Protein AF-A0A930DW37-F1 (afdb_monomer_lite)

Radius of gyration: 16.89 Å; chains: 1; bounding box: 34×18×58 Å

Secondary structure (DSSP, 8-state):
-----------HHHHHHHHHHHHHHHHHHHHHHHSHHHHTTHHHHHHHHHHHHHHHHHHTT---THHHHHHHHHHHHHHHHHHHHHHHTT-

Organism: NCBI:txid237576

Foldseek 3Di:
DPPDPPDPPVPVVVVVVCVVLVVVLVVLVVVCVVCVLVNLLSQLVSLLSVLVNLVVCLVVVVDDDPVSVVSNVSSVVSNVSSVVSNVVSVD

pLDDT: mean 78.06, std 13.33, range [40.88, 92.44]

Sequence (91 aa):
MERRLRGRNPNRKYDFFYIGIGLVISIMAIFALTKPEENQVLFPFIFFFAAILRVVYVLQGREEGKKRLLSLFVGILLLLLSIITGMSLWR

InterPro domains:
  IPR046577 Protein of unknown function DUF6637 [PF20342] (6-91)

Structure (mmCIF, N/CA/C/O backbone):
data_AF-A0A930DW37-F1
#
_entry.id   AF-A0A930DW37-F1
#
loop_
_atom_site.group_PDB
_atom_site.id
_atom_site.type_symbol
_atom_site.label_atom_id
_atom_site.label_alt_id
_atom_site.label_comp_id
_atom_site.label_asym_id
_atom_site.label_entity_id
_atom_site.label_seq_id
_atom_site.pdbx_PDB_ins_code
_atom_site.Cartn_x
_atom_site.Cartn_y
_atom_site.Cartn_z
_atom_site.occupancy
_atom_site.B_iso_or_equiv
_atom_site.auth_seq_id
_atom_site.auth_comp_id
_atom_site.auth_asym_id
_atom_site.auth_atom_id
_atom_site.pdbx_PDB_model_num
ATOM 1 N N . MET A 1 1 ? 19.227 8.709 -37.749 1.00 40.88 1 MET A N 1
ATOM 2 C CA . MET A 1 1 ? 18.940 7.426 -37.066 1.00 40.88 1 MET A CA 1
ATOM 3 C C . MET A 1 1 ? 17.731 7.608 -36.163 1.00 40.88 1 MET A C 1
ATOM 5 O O . MET A 1 1 ? 17.866 7.934 -34.989 1.00 40.88 1 MET A O 1
ATOM 9 N N . GLU A 1 2 ? 16.544 7.439 -36.736 1.00 48.81 2 GLU A N 1
ATOM 10 C CA . GLU A 1 2 ? 15.264 7.466 -36.029 1.00 48.81 2 GLU A CA 1
ATOM 11 C C . GLU A 1 2 ? 15.169 6.237 -35.119 1.00 48.81 2 GLU A C 1
ATOM 13 O O . GLU A 1 2 ? 14.816 5.132 -35.541 1.00 48.81 2 GLU A O 1
ATOM 18 N N . ARG A 1 3 ? 15.521 6.398 -33.841 1.00 49.47 3 ARG A N 1
ATOM 19 C CA . ARG A 1 3 ? 15.218 5.377 -32.838 1.00 49.47 3 ARG A CA 1
ATOM 20 C C . ARG A 1 3 ? 13.742 5.481 -32.494 1.00 49.47 3 ARG A C 1
ATOM 22 O O . ARG A 1 3 ? 13.357 6.168 -31.559 1.00 49.47 3 ARG A O 1
ATOM 29 N N . ARG A 1 4 ? 12.957 4.797 -33.329 1.00 48.22 4 ARG A N 1
ATOM 30 C CA . ARG A 1 4 ? 11.709 4.092 -33.027 1.00 48.22 4 ARG A CA 1
ATOM 31 C C . ARG A 1 4 ? 11.018 4.623 -31.775 1.00 48.22 4 ARG A C 1
ATOM 33 O O . ARG A 1 4 ? 11.373 4.246 -30.659 1.00 48.22 4 ARG A O 1
ATOM 40 N N . LEU A 1 5 ? 9.983 5.428 -32.006 1.00 52.09 5 LEU A N 1
ATOM 41 C CA . LEU A 1 5 ? 8.853 5.631 -31.106 1.00 52.09 5 LEU A CA 1
ATOM 42 C C . LEU A 1 5 ? 8.315 4.248 -30.712 1.00 52.09 5 LEU A C 1
ATOM 44 O O . LEU A 1 5 ? 7.424 3.691 -31.349 1.00 52.09 5 LEU A O 1
ATOM 48 N N . ARG A 1 6 ? 8.945 3.628 -29.711 1.00 46.94 6 ARG A N 1
ATOM 49 C CA . ARG A 1 6 ? 8.535 2.346 -29.159 1.00 46.94 6 ARG A CA 1
ATOM 50 C C . ARG A 1 6 ? 7.196 2.630 -28.515 1.00 46.94 6 ARG A C 1
ATOM 52 O O . ARG A 1 6 ? 7.153 3.341 -27.514 1.00 46.94 6 ARG A O 1
ATOM 59 N N . GLY A 1 7 ? 6.138 2.162 -29.173 1.00 42.59 7 GLY A N 1
ATOM 60 C CA . GLY A 1 7 ? 4.750 2.391 -28.815 1.00 42.59 7 GLY A CA 1
ATOM 61 C C . GLY A 1 7 ? 4.553 2.290 -27.313 1.00 42.59 7 GLY A C 1
ATOM 62 O O . GLY A 1 7 ? 4.413 1.205 -26.755 1.00 42.59 7 GLY A O 1
ATOM 63 N N . ARG A 1 8 ? 4.531 3.448 -26.653 1.00 50.00 8 ARG A N 1
ATOM 64 C CA . ARG A 1 8 ? 3.917 3.595 -25.349 1.00 50.00 8 ARG A CA 1
ATOM 65 C C . ARG A 1 8 ? 2.438 3.511 -25.661 1.00 50.00 8 ARG A C 1
ATOM 67 O O . A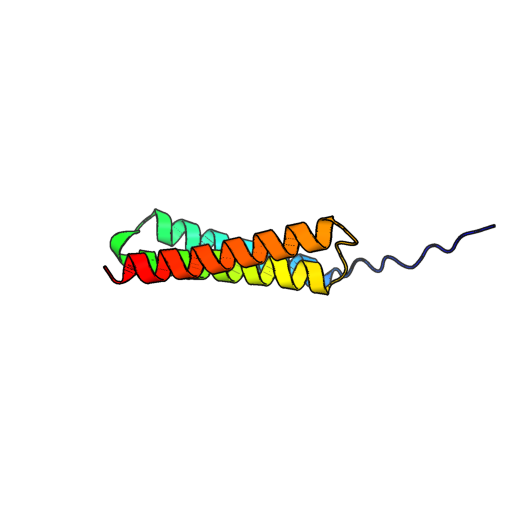RG A 1 8 ? 1.813 4.532 -25.888 1.00 50.00 8 ARG A O 1
ATOM 74 N N . ASN A 1 9 ? 1.909 2.298 -25.777 1.00 52.62 9 ASN A N 1
ATOM 75 C CA . ASN A 1 9 ? 0.485 2.102 -25.607 1.00 52.62 9 ASN A CA 1
ATOM 76 C C . ASN A 1 9 ? 0.265 2.371 -24.113 1.00 52.62 9 ASN A C 1
ATOM 78 O O . ASN A 1 9 ? 0.686 1.539 -23.302 1.00 52.62 9 ASN A O 1
ATOM 82 N N . PRO A 1 10 ? -0.236 3.554 -23.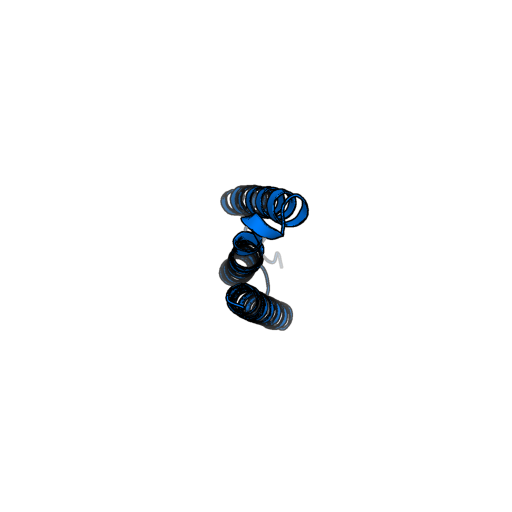700 1.00 50.31 10 PRO A N 1
ATOM 83 C CA . PRO A 1 10 ? -0.523 3.769 -22.297 1.00 50.31 10 PRO A CA 1
ATOM 84 C C . PRO A 1 10 ? -1.594 2.742 -21.968 1.00 50.31 10 PRO A C 1
ATOM 86 O O . PRO A 1 10 ? -2.675 2.741 -22.559 1.00 50.31 10 PRO A O 1
ATOM 89 N N . ASN A 1 11 ? -1.249 1.788 -21.116 1.00 58.88 11 ASN A N 1
ATOM 90 C CA . ASN A 1 11 ? -2.106 0.673 -20.774 1.00 58.88 11 ASN A CA 1
ATOM 91 C C . ASN A 1 11 ? -3.232 1.200 -19.865 1.00 58.88 11 ASN A C 1
ATOM 93 O O . ASN A 1 11 ? -3.246 0.950 -18.662 1.00 58.88 11 ASN A O 1
ATOM 97 N N . ARG A 1 12 ? -4.141 2.001 -20.447 1.00 61.25 12 ARG A N 1
ATOM 98 C CA . ARG A 1 12 ? -5.217 2.762 -19.789 1.00 61.25 12 ARG A CA 1
ATOM 99 C C . ARG A 1 12 ? -6.073 1.878 -18.887 1.00 61.25 12 ARG A C 1
ATOM 101 O O . ARG A 1 12 ? -6.591 2.354 -17.887 1.00 61.25 12 ARG A O 1
ATOM 108 N N . LYS A 1 13 ? -6.181 0.584 -19.208 1.00 65.38 13 LYS A N 1
ATOM 109 C CA . LYS A 1 13 ? -6.908 -0.405 -18.400 1.00 65.38 13 LYS A CA 1
ATOM 110 C C . LYS A 1 13 ? -6.417 -0.472 -16.954 1.00 65.38 13 LYS A C 1
ATOM 112 O O . LYS A 1 13 ? -7.232 -0.598 -16.049 1.00 65.38 13 LYS A O 1
ATOM 117 N N . TYR A 1 14 ? -5.111 -0.359 -16.727 1.00 70.81 14 TYR A N 1
ATOM 118 C CA . TYR A 1 14 ? -4.559 -0.469 -15.380 1.00 70.81 14 TYR A CA 1
ATOM 119 C C . TYR A 1 14 ? -4.708 0.829 -14.590 1.00 70.81 14 TYR A C 1
ATOM 121 O O . TYR A 1 14 ? -4.837 0.764 -13.375 1.00 70.81 14 TYR A O 1
ATOM 129 N N . ASP A 1 15 ? -4.764 1.990 -15.250 1.00 78.06 15 ASP A N 1
ATOM 130 C CA . ASP A 1 15 ? -4.948 3.273 -14.558 1.00 78.06 15 ASP A CA 1
ATOM 131 C C . ASP A 1 15 ? -6.311 3.337 -13.850 1.00 78.06 15 ASP A C 1
ATOM 133 O O . ASP A 1 15 ? -6.377 3.731 -12.687 1.00 78.06 15 ASP A O 1
ATOM 137 N N . PHE A 1 16 ? -7.384 2.846 -14.482 1.00 81.44 16 PHE A N 1
ATOM 138 C CA . PHE A 1 16 ? -8.692 2.731 -13.822 1.00 81.44 16 PHE A CA 1
ATOM 139 C C . PHE A 1 16 ? -8.679 1.751 -12.642 1.00 81.44 16 PHE A C 1
ATOM 141 O O . PHE A 1 16 ? -9.345 1.996 -11.640 1.00 81.44 16 PHE A O 1
ATOM 148 N 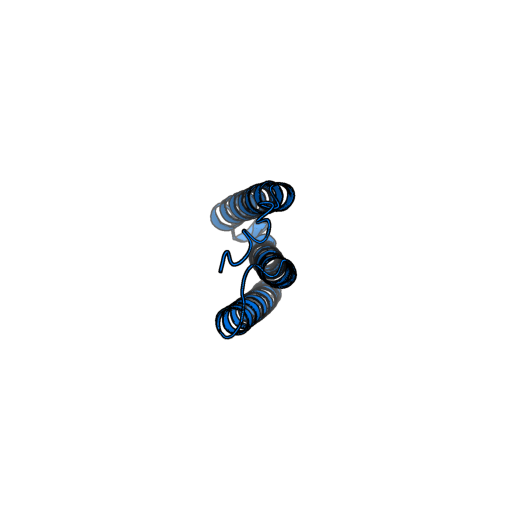N . PHE A 1 17 ? -7.895 0.672 -12.723 1.00 83.44 17 PHE A N 1
ATOM 149 C CA . PHE A 1 17 ? -7.741 -0.286 -11.626 1.00 83.44 17 PHE A CA 1
ATOM 150 C C . PHE A 1 17 ? -7.008 0.330 -10.427 1.00 83.44 17 PHE A C 1
ATOM 152 O O . PHE A 1 17 ? -7.427 0.140 -9.288 1.00 83.44 17 PHE A O 1
ATOM 159 N N . TYR A 1 18 ? -5.959 1.123 -10.675 1.00 83.06 18 TYR A N 1
ATOM 160 C CA . TYR A 1 18 ? -5.265 1.874 -9.624 1.00 83.06 18 TYR A CA 1
ATOM 161 C C . TYR A 1 18 ? -6.180 2.880 -8.936 1.00 83.06 18 TYR A C 1
ATOM 163 O O . TYR A 1 18 ? -6.176 2.956 -7.710 1.00 83.06 18 TYR A O 1
ATOM 171 N N . ILE A 1 19 ? -6.976 3.623 -9.707 1.00 86.38 19 ILE A N 1
ATOM 172 C CA . ILE A 1 19 ? -7.942 4.584 -9.161 1.00 86.38 19 ILE A CA 1
ATOM 173 C C . ILE A 1 19 ? -9.017 3.853 -8.349 1.00 86.38 19 ILE A C 1
ATOM 175 O O . ILE A 1 19 ? -9.310 4.253 -7.226 1.00 86.38 19 ILE A O 1
ATOM 179 N N . GLY A 1 20 ? -9.560 2.755 -8.883 1.00 89.81 20 GLY A N 1
ATOM 180 C CA . GLY A 1 20 ? -10.584 1.955 -8.215 1.00 89.81 20 GLY A CA 1
ATOM 181 C C . GLY A 1 20 ? -10.099 1.362 -6.895 1.00 89.81 20 GLY A C 1
ATOM 182 O O . GLY A 1 20 ? -10.748 1.545 -5.869 1.00 89.81 20 GLY A O 1
ATOM 183 N N . ILE A 1 21 ? -8.931 0.711 -6.882 1.00 89.12 21 ILE A N 1
ATOM 184 C CA . ILE A 1 21 ? -8.385 0.175 -5.630 1.00 89.12 21 ILE A CA 1
ATOM 185 C C . ILE A 1 21 ? -7.962 1.297 -4.683 1.00 89.12 21 ILE A C 1
ATOM 187 O O . ILE A 1 21 ? -8.204 1.184 -3.487 1.00 89.12 21 ILE A O 1
ATOM 191 N N . GLY A 1 22 ? -7.390 2.391 -5.190 1.00 88.50 22 GLY A N 1
ATOM 192 C CA . GLY A 1 22 ? -7.091 3.564 -4.370 1.00 88.50 22 GLY A CA 1
ATOM 193 C C . GLY A 1 22 ? -8.330 4.057 -3.620 1.00 88.50 22 GLY A C 1
ATOM 194 O O . GLY A 1 22 ? 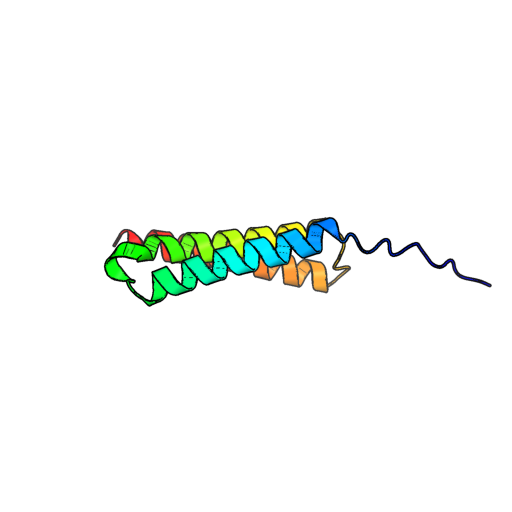-8.265 4.263 -2.413 1.00 88.50 22 GLY A O 1
ATOM 195 N N . LEU A 1 23 ? -9.474 4.135 -4.304 1.00 92.44 23 LEU A N 1
ATOM 196 C CA . LEU A 1 23 ? -10.750 4.518 -3.702 1.00 92.44 23 LEU A CA 1
ATOM 197 C C . LEU A 1 23 ? -11.229 3.510 -2.646 1.00 92.44 23 LEU A C 1
ATOM 199 O O . LEU A 1 23 ? -11.649 3.919 -1.566 1.00 92.44 23 LEU A O 1
ATOM 203 N N . VAL A 1 24 ? -11.137 2.204 -2.921 1.00 90.88 24 VAL A N 1
ATOM 204 C CA . VAL A 1 24 ? -11.492 1.152 -1.948 1.00 90.88 24 VAL A CA 1
ATOM 205 C C . VAL A 1 24 ? -10.633 1.269 -0.688 1.00 90.88 24 VAL A C 1
ATOM 207 O O . VAL A 1 24 ? -11.168 1.295 0.418 1.00 90.88 24 VAL A O 1
ATOM 210 N N . ILE A 1 25 ? -9.315 1.422 -0.853 1.00 90.06 25 ILE A N 1
ATOM 211 C CA . ILE A 1 25 ? -8.371 1.636 0.250 1.00 90.06 25 ILE A CA 1
ATOM 212 C C . ILE A 1 25 ? -8.754 2.894 1.041 1.00 90.06 25 ILE A C 1
ATOM 214 O O . ILE A 1 25 ? -8.766 2.854 2.270 1.00 90.06 25 ILE A O 1
ATOM 218 N N . SER A 1 26 ? -9.103 3.996 0.368 1.00 89.00 26 SER A N 1
ATOM 219 C CA . SER A 1 26 ? -9.534 5.232 1.031 1.00 89.00 26 SER A CA 1
ATOM 220 C C . SER A 1 26 ? -10.806 5.044 1.856 1.00 89.00 26 SER A C 1
ATOM 222 O O . SER A 1 26 ? -10.852 5.492 2.997 1.00 89.00 26 SER A O 1
ATOM 224 N N . ILE A 1 27 ? -11.820 4.358 1.324 1.00 90.50 27 ILE A N 1
ATOM 225 C CA . ILE A 1 27 ? -13.068 4.085 2.052 1.00 90.50 27 ILE A CA 1
ATOM 226 C C . ILE A 1 27 ? -12.780 3.233 3.292 1.00 90.50 27 ILE A C 1
ATOM 228 O O . ILE A 1 27 ? -13.210 3.579 4.391 1.00 90.50 27 ILE A O 1
ATOM 232 N N . MET A 1 28 ? -11.998 2.161 3.138 1.00 88.06 28 MET A N 1
ATOM 233 C CA . MET A 1 28 ? -11.586 1.313 4.259 1.00 88.06 28 MET A CA 1
ATOM 234 C C . MET A 1 28 ? -10.822 2.114 5.316 1.00 88.06 28 MET A C 1
ATOM 236 O O . MET A 1 28 ? -11.070 1.936 6.505 1.00 88.06 28 MET A O 1
ATOM 240 N N . ALA A 1 29 ? -9.940 3.026 4.897 1.00 85.56 29 ALA A N 1
ATOM 241 C CA . ALA A 1 29 ? -9.197 3.892 5.806 1.00 85.56 29 ALA A CA 1
ATOM 242 C C . ALA A 1 29 ? -10.120 4.838 6.580 1.00 85.56 29 ALA A C 1
ATOM 244 O O . ALA A 1 29 ? -9.954 4.993 7.785 1.00 85.56 29 ALA A O 1
ATOM 245 N N . ILE A 1 30 ? -11.128 5.421 5.927 1.00 89.44 30 ILE A N 1
ATOM 246 C CA . ILE A 1 30 ? -12.118 6.273 6.597 1.00 89.44 30 ILE A CA 1
ATOM 247 C C . ILE A 1 30 ? -12.871 5.476 7.671 1.00 89.44 30 ILE A C 1
ATOM 249 O O . ILE A 1 30 ? -12.984 5.942 8.805 1.00 89.44 30 ILE A O 1
ATOM 253 N N . PHE A 1 31 ? -13.335 4.260 7.364 1.00 85.31 31 PHE A N 1
ATOM 254 C CA . PHE A 1 31 ? -14.017 3.407 8.348 1.00 85.31 31 PHE A CA 1
ATOM 255 C C . PHE A 1 31 ? -13.106 2.968 9.500 1.00 85.31 31 PHE A C 1
ATOM 257 O O . PHE A 1 31 ? -13.534 2.996 10.657 1.00 85.31 31 PHE A O 1
ATOM 264 N N . ALA A 1 32 ? -11.855 2.616 9.193 1.00 83.44 32 ALA A N 1
ATOM 265 C CA . ALA A 1 32 ? -10.848 2.240 10.181 1.00 83.44 32 ALA A CA 1
ATOM 266 C C . ALA A 1 32 ? -10.521 3.400 11.135 1.00 83.44 32 ALA A C 1
ATOM 268 O O . ALA A 1 32 ? -10.367 3.190 12.333 1.00 83.44 32 ALA A O 1
ATOM 269 N N . LEU A 1 33 ? -10.454 4.632 10.618 1.00 80.19 33 LEU A N 1
ATOM 270 C CA . LEU A 1 33 ? -10.182 5.830 11.416 1.00 80.19 33 LEU A CA 1
ATOM 271 C C . LEU A 1 33 ? -11.407 6.325 12.200 1.00 80.19 33 LEU A C 1
ATOM 273 O O . LEU A 1 33 ? -11.240 6.899 13.270 1.00 80.19 33 LEU A O 1
ATOM 277 N N . THR A 1 34 ? -12.627 6.114 11.693 1.00 83.38 34 THR A N 1
ATOM 278 C CA . THR A 1 34 ? -13.862 6.599 12.344 1.00 83.38 34 THR A CA 1
ATOM 279 C C . THR A 1 34 ? -14.313 5.692 13.489 1.00 83.38 34 THR A C 1
ATOM 281 O O . THR A 1 34 ? -14.797 6.179 14.506 1.00 83.38 34 THR A O 1
ATOM 284 N N . LYS A 1 35 ? -14.173 4.370 13.334 1.00 78.19 35 LYS A N 1
ATOM 285 C CA . LYS A 1 35 ? -14.529 3.383 14.366 1.00 78.19 35 LYS A CA 1
ATOM 286 C C . LYS A 1 35 ? -13.420 2.344 14.523 1.00 78.19 35 LYS A C 1
ATOM 288 O O . LYS A 1 35 ? -13.613 1.188 14.145 1.00 78.19 35 LYS A O 1
ATOM 293 N N . PRO A 1 36 ? -12.254 2.739 15.049 1.00 70.81 36 PRO A N 1
ATOM 294 C CA . PRO A 1 36 ? -11.114 1.840 15.143 1.00 70.81 36 PRO A CA 1
ATOM 295 C C . PRO A 1 36 ? -11.447 0.583 15.952 1.00 70.81 36 PRO A C 1
ATOM 297 O O . PRO A 1 36 ? -11.143 -0.507 15.498 1.00 70.81 36 PRO A O 1
ATOM 300 N N . GLU A 1 37 ? -12.150 0.686 17.078 1.00 69.25 37 GLU A N 1
ATOM 301 C CA . GLU A 1 37 ? -12.440 -0.470 17.949 1.00 69.25 37 GLU A CA 1
ATOM 302 C C . GLU A 1 37 ? -13.238 -1.596 17.267 1.00 69.25 37 GLU A C 1
ATOM 304 O O . GLU A 1 37 ? -13.022 -2.766 17.559 1.00 69.25 37 GLU A O 1
ATOM 309 N N . GLU A 1 38 ? -14.115 -1.261 16.318 1.00 72.62 38 GLU A N 1
ATOM 310 C CA . GLU A 1 38 ? -14.940 -2.232 15.581 1.00 72.62 38 GLU A CA 1
ATOM 311 C C . GLU A 1 38 ? -14.293 -2.638 14.243 1.00 72.62 38 GLU A C 1
ATOM 313 O O . GLU A 1 38 ? -14.464 -3.755 13.760 1.00 72.62 38 GLU A O 1
ATOM 318 N N . ASN A 1 39 ? -13.506 -1.734 13.646 1.00 78.31 39 ASN A N 1
ATOM 319 C CA . ASN A 1 39 ? -13.004 -1.852 12.278 1.00 78.31 39 ASN A CA 1
ATOM 320 C C . ASN A 1 39 ? -11.479 -1.930 12.175 1.00 78.31 39 ASN A C 1
ATOM 322 O O . ASN A 1 39 ? -10.927 -1.752 11.085 1.00 78.31 39 ASN A O 1
ATOM 326 N N . GLN A 1 40 ? -10.771 -2.205 13.270 1.00 75.81 40 GLN A N 1
ATOM 327 C CA . GLN A 1 40 ? -9.313 -2.315 13.254 1.00 75.81 40 GLN A CA 1
ATOM 328 C C . GLN A 1 40 ? -8.848 -3.341 12.194 1.00 75.81 40 GLN A C 1
ATOM 330 O O . GLN A 1 40 ? -7.827 -3.116 11.545 1.00 75.81 40 GLN A O 1
ATOM 335 N N . VAL A 1 41 ? -9.629 -4.404 11.922 1.00 80.19 41 VAL A N 1
ATOM 336 C CA . VAL A 1 41 ? -9.340 -5.431 10.894 1.00 80.19 41 VAL A CA 1
ATOM 337 C C . VAL A 1 41 ? -9.150 -4.859 9.488 1.00 80.19 41 VAL A C 1
ATOM 339 O O . VAL A 1 41 ? -8.478 -5.469 8.659 1.00 80.19 41 VAL A O 1
ATOM 342 N N . LEU A 1 42 ? -9.658 -3.655 9.220 1.00 83.31 42 LEU A N 1
ATOM 343 C CA . LEU A 1 42 ? -9.472 -2.968 7.946 1.00 83.31 42 LEU A CA 1
ATOM 344 C C . LEU A 1 42 ? -8.033 -2.473 7.746 1.00 83.31 42 LEU A C 1
ATOM 346 O O . LEU A 1 42 ? -7.583 -2.433 6.603 1.00 83.31 42 LEU A O 1
ATOM 350 N N . PHE A 1 43 ? -7.282 -2.144 8.807 1.00 82.50 43 PHE A N 1
ATOM 351 C CA . PHE A 1 43 ? -5.887 -1.699 8.676 1.00 82.50 43 PHE A CA 1
ATOM 352 C C . PHE A 1 43 ? -4.987 -2.746 7.987 1.00 82.50 43 PHE A C 1
ATOM 354 O O . PHE A 1 43 ? -4.341 -2.395 6.995 1.00 82.50 43 PHE A O 1
ATOM 361 N N . PRO A 1 44 ? -4.973 -4.030 8.408 1.00 85.31 44 PRO A N 1
ATOM 362 C CA . PRO A 1 44 ? -4.279 -5.098 7.690 1.00 85.31 44 PRO A CA 1
ATOM 363 C C . PRO A 1 44 ? -4.649 -5.154 6.211 1.00 85.31 44 PRO A C 1
ATOM 365 O O . PRO A 1 44 ? -3.767 -5.238 5.354 1.00 85.31 44 PRO A O 1
ATOM 368 N N . PHE A 1 45 ? -5.943 -5.070 5.894 1.00 86.38 45 PHE A N 1
ATOM 369 C CA . PHE A 1 45 ? -6.418 -5.158 4.519 1.00 86.38 45 PHE A CA 1
ATOM 370 C C . PHE A 1 45 ? -5.983 -3.955 3.669 1.00 86.38 45 PHE A C 1
ATOM 372 O O . PHE A 1 45 ? -5.569 -4.147 2.529 1.00 86.38 45 PHE A O 1
ATOM 379 N N . ILE A 1 46 ? -5.992 -2.733 4.211 1.00 89.56 46 ILE A N 1
ATOM 380 C CA . ILE A 1 46 ? -5.494 -1.517 3.537 1.00 89.56 46 ILE A CA 1
ATOM 381 C C . ILE A 1 46 ? -4.032 -1.705 3.112 1.00 89.56 46 ILE A C 1
ATOM 383 O O . ILE A 1 46 ? -3.693 -1.504 1.942 1.00 89.56 46 ILE A O 1
ATOM 387 N N . PHE A 1 47 ? -3.168 -2.134 4.037 1.00 88.44 47 PHE A N 1
ATOM 388 C CA . PHE A 1 47 ? -1.752 -2.371 3.744 1.00 88.44 47 PHE A CA 1
ATOM 389 C C . PHE A 1 47 ? -1.547 -3.530 2.761 1.00 88.44 47 PHE A C 1
ATOM 391 O O . PHE A 1 47 ? -0.687 -3.453 1.881 1.00 88.44 47 PHE A O 1
ATOM 398 N N . PHE A 1 48 ? -2.379 -4.569 2.849 1.00 86.81 48 PHE A N 1
ATOM 399 C CA . PHE A 1 48 ? -2.363 -5.699 1.924 1.00 86.81 48 PHE A CA 1
ATOM 400 C C . PHE A 1 48 ? -2.712 -5.278 0.488 1.00 86.81 48 PHE A C 1
ATOM 402 O O . PHE A 1 48 ? -1.958 -5.564 -0.445 1.00 86.81 48 PHE A O 1
ATOM 409 N N . PHE A 1 49 ? -3.802 -4.529 0.295 1.00 88.56 49 PHE A N 1
ATOM 410 C CA . PHE A 1 49 ? -4.181 -4.002 -1.019 1.00 88.56 49 PHE A CA 1
ATOM 411 C C . PHE A 1 49 ? -3.120 -3.046 -1.579 1.00 88.56 49 PHE A C 1
ATOM 413 O O . PHE A 1 49 ? -2.803 -3.105 -2.770 1.00 88.56 49 PHE A O 1
ATOM 420 N N . ALA A 1 50 ? -2.508 -2.216 -0.730 1.00 88.94 50 ALA A N 1
ATOM 421 C CA . ALA A 1 50 ? -1.401 -1.352 -1.131 1.00 88.94 50 ALA A CA 1
ATOM 422 C C . ALA A 1 50 ? -0.178 -2.158 -1.616 1.00 88.94 50 ALA A C 1
ATOM 424 O O . ALA A 1 50 ? 0.443 -1.798 -2.622 1.00 88.94 50 ALA A O 1
ATOM 425 N N . ALA A 1 51 ? 0.146 -3.276 -0.956 1.00 88.44 51 ALA A N 1
ATOM 426 C CA . ALA A 1 51 ? 1.218 -4.169 -1.385 1.00 88.44 51 ALA A CA 1
ATOM 427 C C . ALA A 1 51 ? 0.914 -4.834 -2.738 1.00 88.44 51 ALA A C 1
ATOM 429 O O . ALA A 1 51 ? 1.785 -4.863 -3.612 1.00 88.44 51 ALA A O 1
ATOM 430 N N . ILE A 1 52 ? -0.328 -5.289 -2.954 1.00 87.69 52 ILE A N 1
ATOM 431 C CA . ILE A 1 52 ? -0.774 -5.827 -4.250 1.00 87.69 52 ILE A CA 1
ATOM 432 C C . ILE A 1 52 ? -0.576 -4.786 -5.354 1.00 87.69 52 ILE A C 1
ATOM 434 O O . ILE A 1 52 ? 0.003 -5.103 -6.394 1.00 87.69 52 ILE A O 1
ATOM 438 N N . LEU A 1 53 ? -0.984 -3.531 -5.127 1.00 87.06 53 LEU A N 1
ATOM 439 C CA . LEU A 1 53 ? -0.787 -2.443 -6.093 1.00 87.06 53 LEU A CA 1
ATOM 440 C C . LEU A 1 53 ? 0.677 -2.275 -6.475 1.00 87.06 53 LEU A C 1
ATOM 442 O O . LEU A 1 53 ? 0.995 -2.097 -7.655 1.00 87.06 53 LEU A O 1
ATOM 446 N N . ARG A 1 54 ? 1.558 -2.341 -5.476 1.00 88.88 54 ARG A N 1
ATOM 447 C CA . ARG A 1 54 ? 2.999 -2.186 -5.653 1.00 88.88 54 ARG A CA 1
ATOM 448 C C . ARG A 1 54 ? 3.593 -3.320 -6.488 1.00 88.88 54 ARG A C 1
ATOM 450 O O . ARG A 1 54 ? 4.345 -3.059 -7.425 1.00 88.88 54 ARG A O 1
ATOM 457 N N . VAL A 1 55 ? 3.198 -4.564 -6.222 1.00 84.31 55 VAL A N 1
ATOM 458 C CA . VAL A 1 55 ? 3.620 -5.736 -7.007 1.00 84.31 55 VAL A CA 1
ATOM 459 C C . VAL A 1 55 ? 3.094 -5.653 -8.440 1.00 84.31 55 VAL A C 1
ATOM 461 O O . VAL A 1 55 ? 3.858 -5.818 -9.389 1.00 84.31 55 VAL A O 1
ATOM 464 N N . VAL A 1 56 ? 1.813 -5.322 -8.617 1.00 84.88 56 VAL A N 1
ATOM 465 C CA . VAL A 1 56 ? 1.188 -5.150 -9.937 1.00 84.88 56 VAL A CA 1
ATOM 466 C C . VAL A 1 56 ? 1.863 -4.025 -10.734 1.00 84.88 56 VAL A C 1
ATOM 468 O O . VAL A 1 56 ? 2.010 -4.139 -11.952 1.00 84.88 56 VAL A O 1
ATOM 471 N N . TYR A 1 57 ? 2.341 -2.973 -10.063 1.00 82.50 57 TYR A N 1
ATOM 472 C CA . TYR A 1 57 ? 3.065 -1.859 -10.689 1.00 82.50 57 TYR A CA 1
ATOM 473 C C . TYR A 1 57 ? 4.421 -2.297 -11.244 1.00 82.50 57 TYR A C 1
ATOM 475 O O . TYR A 1 57 ? 4.774 -1.972 -12.380 1.00 82.50 57 TYR A O 1
ATOM 483 N N . VAL A 1 58 ? 5.140 -3.113 -10.472 1.00 83.69 58 VAL A N 1
ATOM 484 C CA . VAL A 1 58 ? 6.400 -3.731 -10.891 1.00 83.69 58 VAL A CA 1
ATOM 485 C C . VAL A 1 58 ? 6.186 -4.726 -12.036 1.00 83.69 58 VAL A C 1
ATOM 487 O O . VAL A 1 58 ? 6.940 -4.703 -13.008 1.00 83.69 58 VAL A O 1
ATOM 490 N N . LEU A 1 59 ? 5.156 -5.576 -11.956 1.00 80.06 59 LEU A N 1
ATOM 491 C CA . LEU A 1 59 ? 4.838 -6.576 -12.986 1.00 80.06 59 LEU A CA 1
ATOM 492 C C . LEU A 1 59 ? 4.448 -5.948 -14.329 1.00 80.06 59 LEU A C 1
ATOM 494 O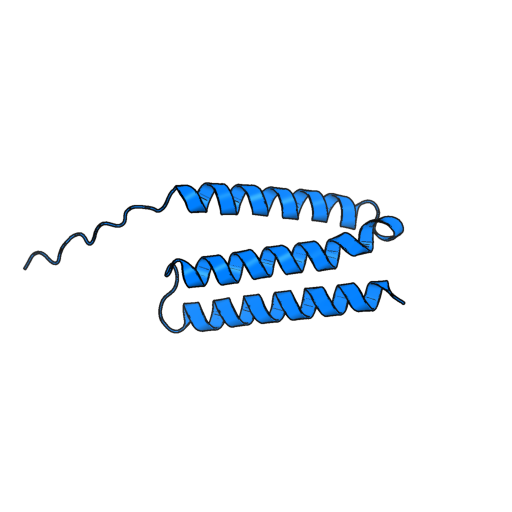 O . LEU A 1 59 ? 4.739 -6.517 -15.376 1.00 80.06 59 LEU A O 1
ATOM 498 N N . GLN A 1 60 ? 3.852 -4.754 -14.317 1.00 76.56 60 GLN A N 1
ATOM 499 C CA . GLN A 1 60 ? 3.564 -3.991 -15.536 1.00 76.56 60 GLN A CA 1
ATOM 500 C C . GLN A 1 60 ? 4.818 -3.428 -16.225 1.00 76.56 60 GLN A C 1
ATOM 502 O O . GLN A 1 60 ? 4.695 -2.793 -17.272 1.00 76.56 60 GLN A O 1
ATOM 507 N N . GLY A 1 61 ? 6.012 -3.604 -15.648 1.00 73.81 61 GLY A N 1
ATOM 508 C CA . GLY A 1 61 ? 7.247 -3.045 -16.194 1.00 73.81 61 GLY A CA 1
ATOM 509 C C . GLY A 1 61 ? 7.284 -1.516 -16.144 1.00 73.81 61 GLY A C 1
ATOM 510 O O . GLY A 1 61 ? 8.035 -0.900 -16.896 1.00 73.81 61 GLY A O 1
ATOM 511 N N . ARG A 1 62 ? 6.476 -0.883 -15.274 1.00 69.94 62 ARG A N 1
ATOM 512 C CA . ARG A 1 62 ? 6.471 0.583 -15.102 1.00 69.94 62 ARG A CA 1
ATOM 513 C C . ARG A 1 62 ? 7.734 1.101 -14.401 1.00 69.94 62 ARG A C 1
ATOM 515 O O . ARG A 1 62 ? 7.992 2.302 -14.422 1.00 69.94 62 ARG A O 1
ATOM 522 N N . GLU A 1 63 ? 8.537 0.212 -13.816 1.00 76.12 63 GLU A N 1
ATOM 523 C CA . GLU A 1 63 ? 9.815 0.532 -13.181 1.00 76.12 63 GLU A CA 1
ATOM 524 C C . GLU A 1 63 ? 10.932 -0.390 -13.663 1.00 76.12 63 GLU A C 1
ATOM 526 O O . GLU A 1 63 ? 10.810 -1.615 -13.642 1.00 76.12 63 GLU A O 1
ATOM 531 N N . GLU A 1 64 ? 12.066 0.213 -14.014 1.00 74.81 64 GLU A N 1
ATOM 532 C CA . GLU A 1 64 ? 13.278 -0.495 -14.418 1.00 74.81 64 GLU A CA 1
ATOM 533 C C . GLU A 1 64 ? 14.430 -0.220 -13.432 1.00 74.81 64 GLU A C 1
ATOM 535 O O . GLU A 1 64 ? 14.498 0.826 -12.773 1.00 74.81 64 GLU A O 1
ATOM 540 N N . GLY A 1 65 ? 15.342 -1.189 -13.302 1.00 80.06 65 GLY A N 1
ATOM 541 C CA . GLY A 1 65 ? 16.551 -1.078 -12.480 1.00 80.06 65 GLY A CA 1
ATOM 542 C C . GLY A 1 65 ? 16.282 -0.864 -10.984 1.00 80.06 65 GLY A C 1
ATOM 543 O O . GLY A 1 65 ? 15.503 -1.585 -10.361 1.00 80.06 65 GLY A O 1
ATOM 544 N N . LYS A 1 66 ? 16.937 0.142 -10.387 1.00 77.94 66 LYS A N 1
ATOM 545 C CA . LYS A 1 66 ? 16.885 0.423 -8.936 1.00 77.94 66 LYS A CA 1
ATOM 546 C C . LYS A 1 66 ? 15.478 0.764 -8.425 1.00 77.94 66 LYS A C 1
ATOM 548 O O . LYS A 1 66 ? 15.159 0.463 -7.279 1.00 77.94 66 LYS A O 1
ATOM 553 N N . LYS A 1 67 ? 14.623 1.353 -9.272 1.00 77.06 67 LYS A N 1
ATOM 554 C CA . LYS A 1 67 ? 13.242 1.711 -8.902 1.00 77.06 67 LYS A CA 1
ATOM 555 C C . LYS A 1 67 ? 12.380 0.471 -8.665 1.00 77.06 67 LYS A C 1
ATOM 557 O O . LYS A 1 67 ? 11.616 0.443 -7.710 1.00 77.06 67 LYS A O 1
ATOM 562 N N . ARG A 1 68 ? 12.597 -0.589 -9.451 1.00 81.56 68 ARG A N 1
ATOM 563 C CA . ARG A 1 68 ? 11.921 -1.881 -9.281 1.00 81.56 68 ARG A CA 1
ATOM 564 C C . ARG A 1 68 ? 12.241 -2.519 -7.928 1.00 81.56 68 ARG A C 1
ATOM 566 O O . ARG A 1 68 ? 11.337 -2.986 -7.247 1.00 81.56 68 ARG A O 1
ATOM 573 N N . LEU A 1 69 ? 13.516 -2.507 -7.531 1.00 82.19 69 LEU A N 1
ATOM 574 C CA . LEU A 1 69 ? 13.961 -3.018 -6.229 1.00 82.19 69 LEU A CA 1
ATOM 575 C C . LEU A 1 69 ? 13.350 -2.226 -5.068 1.00 82.19 69 LEU A C 1
ATOM 577 O O . LEU A 1 69 ? 12.802 -2.829 -4.152 1.00 82.19 69 LEU A O 1
ATOM 581 N N . LEU A 1 70 ? 13.377 -0.891 -5.138 1.00 84.94 70 LEU A N 1
ATOM 582 C CA . LEU A 1 70 ? 12.736 -0.028 -4.137 1.00 84.94 70 LEU A CA 1
ATOM 583 C C . LEU A 1 70 ? 11.235 -0.291 -4.030 1.00 84.94 70 LEU A C 1
ATOM 585 O O . LEU A 1 70 ? 10.673 -0.309 -2.943 1.00 84.94 70 LEU A O 1
ATOM 589 N N . SER A 1 71 ? 10.574 -0.507 -5.157 1.00 84.56 71 SER A N 1
ATOM 590 C CA . SER A 1 71 ? 9.143 -0.758 -5.194 1.00 84.56 71 SER A CA 1
ATOM 591 C C . SER A 1 71 ? 8.765 -2.113 -4.619 1.00 84.56 71 SER A C 1
ATOM 593 O O . SER A 1 71 ? 7.851 -2.188 -3.805 1.00 84.56 71 SER A O 1
ATOM 595 N N . LEU A 1 72 ? 9.522 -3.164 -4.938 1.00 86.06 72 LEU A N 1
ATOM 596 C CA . LEU A 1 72 ? 9.368 -4.463 -4.283 1.00 86.06 72 LEU A CA 1
ATOM 597 C C . LEU A 1 72 ? 9.647 -4.369 -2.781 1.00 86.06 72 LEU A C 1
ATOM 599 O O . LEU A 1 72 ? 8.880 -4.916 -1.998 1.00 86.06 72 LEU A O 1
ATOM 603 N N . PHE A 1 73 ? 10.680 -3.627 -2.374 1.00 90.25 73 PHE A N 1
ATOM 604 C CA . PHE A 1 73 ? 10.984 -3.392 -0.963 1.00 90.25 73 PHE A CA 1
ATOM 605 C C . PHE A 1 73 ? 9.822 -2.707 -0.236 1.00 90.25 73 PHE A C 1
ATOM 607 O O . PHE A 1 73 ? 9.407 -3.161 0.826 1.00 90.25 73 PHE A O 1
ATOM 614 N N . VAL A 1 74 ? 9.234 -1.667 -0.836 1.00 88.44 74 VAL A N 1
ATOM 615 C CA . VAL A 1 74 ? 8.034 -1.014 -0.294 1.00 88.44 74 VAL A CA 1
ATOM 616 C C . VAL A 1 74 ? 6.854 -1.986 -0.234 1.00 88.44 74 VAL A C 1
ATOM 618 O O . VAL A 1 74 ? 6.135 -1.996 0.756 1.00 88.44 74 VAL A O 1
ATOM 621 N N . GLY A 1 75 ? 6.664 -2.831 -1.250 1.00 89.00 75 GLY A N 1
ATOM 622 C CA . GLY A 1 75 ? 5.618 -3.858 -1.245 1.00 89.00 75 GLY A CA 1
ATOM 623 C C . GLY A 1 75 ? 5.786 -4.867 -0.106 1.00 89.00 75 GLY A C 1
ATOM 624 O O . GLY A 1 75 ? 4.818 -5.190 0.576 1.00 89.00 75 GLY A O 1
ATOM 625 N N . ILE A 1 76 ? 7.019 -5.312 0.147 1.00 90.38 76 ILE A N 1
ATOM 626 C CA . ILE A 1 76 ? 7.353 -6.208 1.263 1.00 90.38 76 ILE A CA 1
ATOM 627 C C . ILE A 1 76 ? 7.112 -5.510 2.602 1.00 90.38 76 ILE A C 1
ATOM 629 O O . ILE A 1 76 ? 6.508 -6.097 3.493 1.00 90.38 76 ILE A O 1
ATOM 633 N N . LEU A 1 77 ? 7.531 -4.250 2.742 1.00 91.81 77 LEU A N 1
ATOM 634 C CA . LEU A 1 77 ? 7.306 -3.476 3.960 1.00 91.81 77 LEU A CA 1
ATOM 635 C C . LEU A 1 77 ? 5.808 -3.317 4.256 1.00 91.81 77 LEU A C 1
ATOM 637 O O . LEU A 1 77 ? 5.385 -3.506 5.390 1.00 91.81 77 LEU A O 1
ATOM 641 N N . LEU A 1 78 ? 5.000 -3.037 3.231 1.00 90.31 78 LEU A N 1
ATOM 642 C CA . LEU A 1 78 ? 3.542 -2.963 3.348 1.00 90.31 78 LEU A CA 1
ATOM 643 C C . LEU A 1 78 ? 2.926 -4.312 3.744 1.00 90.31 78 LEU A C 1
ATOM 645 O O . LEU A 1 78 ? 2.033 -4.347 4.584 1.00 90.31 78 LEU A O 1
ATOM 649 N N . LEU A 1 79 ? 3.423 -5.427 3.201 1.00 88.75 79 LEU A N 1
ATOM 650 C CA . LEU A 1 79 ? 2.990 -6.763 3.621 1.00 88.75 79 LEU A CA 1
ATOM 651 C C . LEU A 1 79 ? 3.325 -7.045 5.086 1.00 88.75 79 LEU A C 1
ATOM 653 O O . LEU A 1 79 ? 2.479 -7.545 5.821 1.00 88.75 79 LEU A O 1
ATOM 657 N N . LEU A 1 80 ? 4.534 -6.701 5.527 1.00 89.69 80 LEU A N 1
ATOM 658 C CA . LEU A 1 80 ? 4.925 -6.859 6.926 1.00 89.69 80 LEU A CA 1
ATOM 659 C C . LEU A 1 80 ? 4.046 -6.006 7.841 1.00 89.69 80 LEU A C 1
ATOM 661 O O . LEU A 1 80 ? 3.565 -6.510 8.850 1.00 89.69 80 LEU A O 1
ATOM 665 N N . LEU A 1 81 ? 3.777 -4.752 7.465 1.00 87.12 81 LEU A N 1
ATOM 666 C CA . LEU A 1 81 ? 2.858 -3.883 8.202 1.00 87.12 81 LEU A CA 1
ATOM 667 C C . LEU A 1 81 ? 1.453 -4.482 8.278 1.00 87.12 81 LEU A C 1
ATOM 669 O O . LEU A 1 81 ? 0.872 -4.498 9.355 1.00 87.12 81 LEU A O 1
ATOM 673 N N . SER A 1 82 ? 0.942 -5.048 7.182 1.00 86.94 82 SER A N 1
ATOM 674 C CA . SER A 1 82 ? -0.348 -5.746 7.168 1.00 86.94 82 SER A CA 1
ATOM 675 C C . SER A 1 82 ? -0.406 -6.868 8.212 1.00 86.94 82 SER A C 1
ATOM 677 O O . SER A 1 82 ? -1.341 -6.924 9.012 1.00 86.94 82 SER A O 1
ATOM 679 N N . ILE A 1 83 ? 0.628 -7.713 8.261 1.00 85.12 83 ILE A N 1
ATOM 680 C CA . ILE A 1 83 ? 0.722 -8.827 9.213 1.00 85.12 83 ILE A CA 1
ATOM 681 C C . ILE A 1 83 ? 0.833 -8.303 10.649 1.00 85.12 83 ILE A C 1
ATOM 683 O O . ILE A 1 83 ? 0.117 -8.772 11.529 1.00 85.12 83 ILE A O 1
ATOM 687 N N . ILE A 1 84 ? 1.692 -7.309 10.891 1.00 84.94 84 ILE A N 1
ATOM 688 C CA . ILE A 1 84 ? 1.893 -6.715 12.219 1.00 84.94 84 ILE A CA 1
ATOM 689 C C . ILE A 1 84 ? 0.592 -6.105 12.734 1.00 84.94 84 ILE A C 1
ATOM 691 O O . ILE A 1 84 ? 0.215 -6.353 13.878 1.00 84.94 84 ILE A O 1
ATOM 695 N N . THR A 1 85 ? -0.128 -5.350 11.901 1.00 81.06 85 THR A N 1
ATOM 696 C CA . THR A 1 85 ? -1.406 -4.775 12.317 1.00 81.06 85 THR A CA 1
ATOM 697 C C . THR A 1 85 ? -2.458 -5.857 12.548 1.00 81.06 85 THR A C 1
ATOM 699 O O . THR A 1 85 ? -3.238 -5.740 13.485 1.00 81.06 85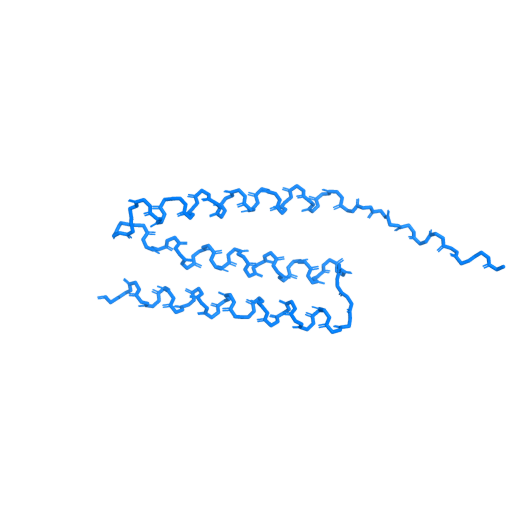 THR A O 1
ATOM 702 N N . GLY A 1 86 ? -2.442 -6.940 11.762 1.00 77.81 86 GLY A N 1
ATOM 703 C CA . GLY A 1 86 ? -3.361 -8.073 11.918 1.00 77.81 86 GLY A CA 1
ATOM 704 C C . GLY A 1 86 ? -3.124 -8.853 13.206 1.00 77.81 86 GLY A C 1
ATOM 705 O O . GLY A 1 86 ? -4.070 -9.288 13.853 1.00 77.81 86 GLY A O 1
ATOM 706 N N . MET A 1 87 ? -1.863 -8.984 13.614 1.00 76.44 87 MET A N 1
ATOM 707 C CA . MET A 1 87 ? -1.500 -9.606 14.886 1.00 76.44 87 MET A CA 1
ATOM 708 C C . MET A 1 87 ? -1.777 -8.686 16.078 1.00 76.44 87 MET A C 1
ATOM 710 O O . MET A 1 87 ? -2.231 -9.164 17.111 1.00 76.44 87 MET A O 1
ATOM 714 N N . SER A 1 88 ? -1.545 -7.375 15.942 1.00 66.94 88 SER A N 1
ATOM 715 C CA . SER A 1 88 ? -1.830 -6.391 17.001 1.00 66.94 88 SER A CA 1
ATOM 716 C C . SER A 1 88 ? -3.312 -6.313 17.366 1.00 66.94 88 SER A C 1
ATOM 718 O O . SER A 1 88 ? -3.640 -5.898 18.466 1.00 66.94 88 SER A O 1
ATOM 720 N N . LEU A 1 89 ? -4.173 -6.682 16.427 1.00 65.69 89 LEU A N 1
ATOM 721 C CA . LEU A 1 89 ? -5.627 -6.760 16.529 1.00 65.69 89 LEU A CA 1
ATOM 722 C C . LEU A 1 89 ? -6.145 -7.936 17.351 1.00 65.69 89 LEU A C 1
ATOM 724 O O . LEU A 1 89 ? -7.256 -7.900 17.865 1.00 65.69 89 LEU A O 1
ATOM 728 N N . TRP A 1 90 ? -5.367 -9.015 17.401 1.00 60.03 90 TRP A N 1
ATOM 729 C CA . TRP A 1 90 ? -5.725 -10.232 18.127 1.00 60.03 90 TRP A CA 1
ATOM 730 C C . TRP A 1 90 ? -5.322 -10.144 19.610 1.00 60.03 90 TRP A C 1
ATOM 732 O O . TRP A 1 90 ? -5.379 -11.137 20.332 1.00 60.03 90 TRP A O 1
ATOM 742 N N . ARG A 1 91 ? -4.870 -8.976 20.071 1.00 48.53 91 ARG A N 1
ATOM 743 C CA . ARG A 1 91 ? -4.466 -8.727 21.451 1.00 48.53 91 ARG A CA 1
ATOM 744 C C . ARG A 1 91 ? -5.339 -7.648 22.060 1.00 48.53 91 ARG A C 1
ATOM 746 O O . ARG A 1 91 ? -5.688 -7.829 23.245 1.00 48.53 91 ARG A O 1
#